Protein AF-A0A523IJR9-F1 (afdb_monomer)

Mean predicted aligned error: 2.82 Å

Structure (mmCIF, N/CA/C/O backbone):
data_AF-A0A523IJR9-F1
#
_entry.id   AF-A0A523IJR9-F1
#
loop_
_atom_site.group_PDB
_atom_site.id
_atom_site.type_symbol
_atom_site.label_atom_id
_atom_site.label_alt_id
_atom_site.label_comp_id
_atom_site.label_asym_id
_atom_site.label_entity_id
_atom_site.label_seq_id
_atom_site.pdbx_PDB_ins_code
_atom_site.Cartn_x
_atom_site.Cartn_y
_atom_site.Cartn_z
_atom_site.occupancy
_atom_site.B_iso_or_equiv
_atom_site.auth_seq_id
_atom_site.auth_comp_id
_atom_site.auth_asym_id
_atom_site.auth_atom_id
_atom_site.pdbx_PDB_model_num
ATOM 1 N N . MET A 1 1 ? -10.000 1.471 16.564 1.00 93.00 1 MET A N 1
ATOM 2 C CA . MET A 1 1 ? -10.747 0.956 15.399 1.00 93.00 1 MET A CA 1
ATOM 3 C C . MET A 1 1 ? -10.064 1.508 14.165 1.00 93.00 1 MET A C 1
ATOM 5 O O . MET A 1 1 ? -9.753 2.693 14.190 1.00 93.00 1 MET A O 1
ATOM 9 N N . LEU A 1 2 ? 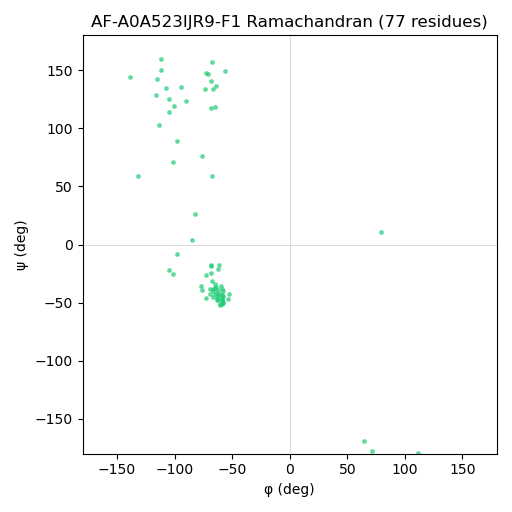-9.793 0.670 13.166 1.00 96.56 2 LEU A N 1
ATOM 10 C CA . LEU A 1 2 ? -9.131 1.063 11.921 1.00 96.56 2 LEU A CA 1
ATOM 11 C C . LEU A 1 2 ? -10.105 0.863 10.759 1.00 96.56 2 LEU A C 1
ATOM 13 O O . LEU A 1 2 ? -10.672 -0.221 10.622 1.00 96.56 2 LEU A O 1
ATOM 17 N N . HIS A 1 3 ? -10.279 1.892 9.937 1.00 96.88 3 HIS A N 1
ATOM 18 C CA . HIS A 1 3 ? -11.062 1.848 8.706 1.00 96.88 3 HIS A CA 1
ATOM 19 C C . HIS A 1 3 ? -10.102 1.815 7.520 1.00 96.88 3 HIS A C 1
ATOM 21 O O . HIS A 1 3 ? -9.379 2.780 7.280 1.00 96.88 3 HIS A O 1
ATOM 27 N N . ILE A 1 4 ? -10.082 0.709 6.777 1.00 96.88 4 ILE A N 1
ATOM 28 C CA . ILE A 1 4 ? -9.271 0.575 5.561 1.00 96.88 4 ILE A CA 1
ATOM 29 C C . ILE A 1 4 ? -10.111 1.031 4.371 1.00 96.88 4 ILE A C 1
ATOM 31 O O . ILE A 1 4 ? -11.210 0.522 4.148 1.00 96.88 4 ILE A O 1
ATOM 35 N N . LEU A 1 5 ? -9.600 2.003 3.622 1.00 96.88 5 LEU A N 1
ATOM 36 C CA . LEU A 1 5 ? -10.345 2.702 2.580 1.00 96.88 5 LEU A CA 1
ATOM 37 C C . LEU A 1 5 ? -9.800 2.380 1.191 1.00 96.88 5 LEU A C 1
ATOM 39 O O . LEU A 1 5 ? -8.600 2.169 1.016 1.00 96.88 5 LEU A O 1
ATOM 43 N N . ASN A 1 6 ? -10.677 2.412 0.186 1.00 93.50 6 ASN A N 1
ATOM 44 C CA . ASN A 1 6 ? -10.296 2.248 -1.215 1.00 93.50 6 ASN A CA 1
ATOM 45 C C . ASN A 1 6 ? -9.643 3.536 -1.754 1.00 93.50 6 ASN A C 1
ATOM 47 O O . ASN A 1 6 ? -10.283 4.337 -2.441 1.00 93.50 6 ASN A O 1
ATOM 51 N N . GLY A 1 7 ? -8.385 3.752 -1.368 1.00 93.44 7 GLY A N 1
ATOM 52 C CA . GLY A 1 7 ? -7.560 4.881 -1.789 1.00 93.44 7 GLY A CA 1
ATOM 53 C C . GLY A 1 7 ? -8.056 6.257 -1.328 1.00 93.44 7 GLY A C 1
ATOM 54 O O . GLY A 1 7 ? -8.960 6.395 -0.499 1.00 93.44 7 GLY A O 1
ATOM 55 N N . ASP A 1 8 ? -7.436 7.297 -1.890 1.00 93.19 8 ASP A N 1
ATOM 56 C CA . ASP A 1 8 ? -7.641 8.691 -1.471 1.00 93.19 8 ASP A CA 1
ATOM 57 C C . ASP A 1 8 ? -9.043 9.215 -1.791 1.00 93.19 8 ASP A C 1
ATOM 59 O O . ASP A 1 8 ? -9.590 10.004 -1.029 1.00 93.19 8 ASP A O 1
ATOM 63 N N . ALA A 1 9 ? -9.669 8.741 -2.872 1.00 93.62 9 ALA A N 1
ATOM 64 C CA . ALA A 1 9 ? -11.010 9.185 -3.254 1.00 93.62 9 ALA A CA 1
ATOM 65 C C . ALA A 1 9 ? -12.039 8.939 -2.136 1.00 93.62 9 ALA A C 1
ATOM 67 O O . ALA A 1 9 ? -12.877 9.793 -1.860 1.00 93.62 9 ALA A O 1
ATOM 68 N N . THR A 1 10 ? -11.938 7.792 -1.459 1.00 96.06 10 THR A N 1
ATOM 69 C CA . THR A 1 10 ? -12.799 7.468 -0.313 1.00 96.06 10 THR A CA 1
ATOM 70 C C . THR A 1 10 ? -12.360 8.232 0.939 1.00 96.06 10 THR A C 1
ATOM 72 O O . THR A 1 10 ? -13.197 8.712 1.702 1.00 96.06 10 THR A O 1
ATOM 75 N N . ALA A 1 11 ? -11.047 8.360 1.148 1.00 95.75 11 ALA A N 1
ATOM 76 C CA . ALA A 1 11 ? -10.486 9.037 2.312 1.00 95.75 11 ALA A CA 1
ATOM 77 C C . ALA A 1 11 ? -10.863 10.515 2.382 1.00 95.75 11 ALA A C 1
ATOM 79 O O . ALA A 1 11 ? -11.281 10.970 3.441 1.00 95.75 11 ALA A O 1
ATOM 80 N N . ASN A 1 12 ? -10.789 11.229 1.260 1.00 95.69 12 ASN A N 1
ATOM 81 C CA . ASN A 1 12 ? -11.088 12.658 1.198 1.00 95.69 12 ASN A CA 1
ATOM 82 C C . ASN A 1 12 ? -12.527 12.961 1.639 1.00 95.69 12 ASN A C 1
ATOM 84 O O . ASN A 1 12 ? -12.757 13.951 2.316 1.00 95.69 12 ASN A O 1
ATOM 88 N N . ILE A 1 13 ? -13.482 12.081 1.317 1.00 96.06 13 ILE A N 1
ATOM 89 C CA . ILE A 1 13 ? -14.881 12.232 1.739 1.00 96.06 13 ILE A CA 1
ATOM 90 C C . ILE A 1 13 ? -15.029 11.931 3.235 1.00 96.06 13 ILE A C 1
ATOM 92 O O . ILE A 1 13 ? -15.691 12.665 3.962 1.00 96.06 13 ILE A O 1
ATOM 96 N N . LEU A 1 14 ? -14.428 10.839 3.716 1.00 95.94 14 LEU A N 1
ATOM 97 C CA . LEU A 1 14 ? -14.600 10.411 5.109 1.00 95.94 14 LEU A CA 1
ATOM 98 C C . LEU A 1 14 ? -13.871 11.306 6.114 1.00 95.94 14 LEU A C 1
ATOM 100 O O . LEU A 1 14 ? -14.324 11.414 7.253 1.00 95.94 14 LEU A O 1
ATOM 104 N N . GLN A 1 15 ? -12.793 11.974 5.700 1.00 95.31 15 GLN A N 1
ATOM 105 C CA . GLN A 1 15 ? -12.092 12.973 6.512 1.00 95.31 15 GLN A CA 1
ATOM 106 C C . GLN A 1 15 ? -12.967 14.186 6.865 1.00 95.31 15 GLN A C 1
ATOM 108 O O . GLN A 1 15 ? -12.683 14.864 7.848 1.00 95.31 15 GLN A O 1
ATOM 113 N N . GLU A 1 16 ? -14.039 14.447 6.112 1.00 96.75 16 GLU A N 1
ATOM 114 C CA . GLU A 1 16 ? -14.994 15.534 6.379 1.00 96.75 16 GLU A CA 1
ATOM 115 C C . GLU A 1 16 ? -16.098 15.138 7.380 1.00 96.75 16 GLU A C 1
ATOM 117 O O . GLU A 1 16 ? -17.018 15.914 7.638 1.00 96.75 16 GLU A O 1
ATOM 122 N N . THR A 1 17 ? -16.038 13.926 7.939 1.00 96.00 17 THR A N 1
ATOM 123 C CA . THR A 1 17 ? -17.053 13.386 8.855 1.00 96.00 17 THR A CA 1
ATOM 124 C C . THR A 1 17 ? -16.520 13.234 10.279 1.00 96.00 17 THR A C 1
ATOM 126 O O . THR A 1 17 ? -15.322 13.072 10.489 1.00 96.00 17 THR A O 1
ATOM 129 N N . ASP A 1 18 ? -17.422 13.166 11.262 1.00 96.19 18 ASP A N 1
ATOM 130 C CA . ASP A 1 18 ? -17.083 12.855 12.662 1.00 96.19 18 ASP A CA 1
ATOM 131 C C . ASP A 1 18 ? -16.949 11.337 12.924 1.00 96.19 18 ASP A C 1
ATOM 133 O O . ASP A 1 18 ? -17.207 10.858 14.033 1.00 96.19 18 ASP A O 1
ATOM 137 N N . LEU A 1 19 ? -16.606 10.540 11.902 1.00 95.38 19 LEU A N 1
ATOM 138 C CA . LEU A 1 19 ? -16.474 9.090 12.042 1.00 95.38 19 LEU A CA 1
ATOM 139 C C . LEU A 1 19 ? -15.305 8.763 12.993 1.00 95.38 19 LEU A C 1
ATOM 141 O O . LEU A 1 19 ? -14.156 9.072 12.679 1.00 95.38 19 LEU A O 1
ATOM 145 N N . PRO A 1 20 ? -15.549 8.103 14.142 1.00 95.56 20 PRO A N 1
ATOM 146 C CA . PRO A 1 20 ? -14.482 7.790 15.079 1.00 95.56 20 PRO A CA 1
ATOM 147 C C . PRO A 1 20 ? -13.578 6.670 14.550 1.00 95.56 20 PRO A C 1
ATOM 149 O O . PRO A 1 20 ? -14.038 5.704 13.936 1.00 95.56 20 PRO A O 1
ATOM 152 N N . GLY A 1 21 ? -12.295 6.743 14.898 1.00 94.69 21 GLY A N 1
ATOM 153 C CA . GLY A 1 21 ? -11.281 5.761 14.519 1.00 94.69 21 GLY A CA 1
ATOM 154 C C . GLY A 1 21 ? -10.262 6.327 13.538 1.00 94.69 21 GLY A C 1
ATOM 155 O O . GLY A 1 21 ? -10.309 7.498 13.178 1.00 94.69 21 GLY A O 1
ATOM 156 N N . GLU A 1 22 ? -9.315 5.488 13.141 1.00 95.31 22 GLU A N 1
ATOM 157 C CA . GLU A 1 22 ? -8.256 5.873 12.211 1.00 95.31 22 GLU A CA 1
ATOM 158 C C . GLU A 1 22 ? -8.654 5.505 10.780 1.00 95.31 22 GLU A C 1
ATOM 160 O O . GLU A 1 22 ? -9.178 4.415 10.542 1.00 95.31 22 GLU A O 1
ATOM 165 N N . LEU A 1 23 ? -8.433 6.421 9.838 1.00 96.25 23 LEU A N 1
ATOM 166 C CA . LEU A 1 23 ? -8.698 6.220 8.417 1.00 96.25 23 LEU A CA 1
ATOM 167 C C . LEU A 1 23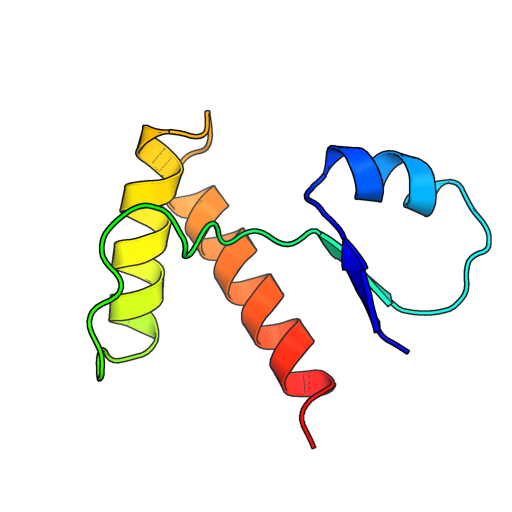 ? -7.382 5.896 7.710 1.00 96.25 23 LEU A C 1
ATOM 169 O O . LEU A 1 23 ? -6.479 6.729 7.682 1.00 96.25 23 LEU A O 1
ATOM 173 N N . LEU A 1 24 ? -7.290 4.715 7.103 1.00 97.00 24 LEU A N 1
ATOM 174 C CA . LEU A 1 24 ? -6.126 4.286 6.334 1.00 97.00 24 LEU A CA 1
ATOM 175 C C . LEU A 1 24 ? -6.501 4.145 4.853 1.00 97.00 24 LEU A C 1
ATOM 177 O O . LEU A 1 24 ? -7.125 3.149 4.473 1.00 97.00 24 LEU A O 1
ATOM 181 N N . PRO A 1 25 ? -6.123 5.106 3.993 1.00 96.25 25 PRO A N 1
ATOM 182 C CA . PRO A 1 25 ? -6.251 4.947 2.554 1.00 96.25 25 PRO A CA 1
ATOM 183 C C . PRO A 1 25 ? -5.268 3.876 2.083 1.00 96.25 25 PRO A C 1
ATOM 185 O O . PRO A 1 25 ? -4.054 4.034 2.221 1.00 96.25 25 PRO A O 1
ATOM 188 N N . TRP A 1 26 ? -5.794 2.786 1.532 1.00 96.56 26 TRP A N 1
ATOM 189 C CA . TRP A 1 26 ? -4.983 1.678 1.047 1.00 96.56 26 TRP A CA 1
ATOM 190 C C . TRP A 1 26 ? -4.147 2.103 -0.167 1.00 96.56 26 TRP A C 1
ATOM 192 O O . TRP A 1 26 ? -4.644 2.770 -1.078 1.00 96.56 26 TRP A O 1
ATOM 202 N N . ARG A 1 27 ? -2.861 1.751 -0.159 1.00 94.56 27 ARG A N 1
ATOM 203 C CA . ARG A 1 27 ? -1.850 2.173 -1.143 1.00 94.56 27 ARG A CA 1
ATOM 204 C C . ARG A 1 27 ? -1.474 1.081 -2.127 1.00 94.56 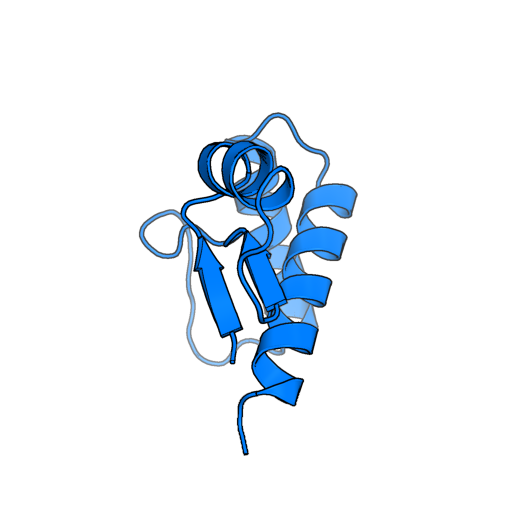27 ARG A C 1
ATOM 206 O O . ARG A 1 27 ? -0.968 1.385 -3.198 1.00 94.56 27 ARG A O 1
ATOM 213 N N . GLU A 1 28 ? -1.708 -0.171 -1.763 1.00 93.25 28 GLU A N 1
ATOM 214 C CA . GLU A 1 28 ? -1.120 -1.313 -2.449 1.00 93.25 28 GLU A CA 1
ATOM 215 C C . GLU A 1 28 ? -2.147 -2.026 -3.348 1.00 93.25 28 GLU A C 1
ATOM 217 O O . GLU A 1 28 ? -3.211 -2.448 -2.902 1.00 93.25 28 GLU A O 1
ATOM 222 N N . ALA A 1 29 ? -1.831 -2.195 -4.627 1.00 92.56 29 ALA A N 1
ATOM 223 C CA . ALA A 1 29 ? -2.628 -2.955 -5.583 1.00 92.56 29 ALA A CA 1
ATOM 224 C C . ALA A 1 29 ? -2.024 -4.355 -5.830 1.00 92.56 29 ALA A C 1
ATOM 226 O O . ALA A 1 29 ? -1.523 -4.630 -6.916 1.00 92.56 29 ALA A O 1
ATOM 227 N N . LEU A 1 30 ? -2.106 -5.274 -4.853 1.00 91.56 30 LEU A N 1
ATOM 228 C CA . LEU A 1 30 ? -1.433 -6.595 -4.918 1.00 91.56 30 LEU A CA 1
ATOM 229 C C . LEU A 1 30 ? -1.885 -7.492 -6.077 1.00 91.56 30 LEU A C 1
ATOM 231 O O . LEU A 1 30 ? -1.209 -8.464 -6.408 1.00 91.56 30 LEU A O 1
ATOM 235 N N . ILE A 1 31 ? -3.040 -7.189 -6.672 1.00 92.38 31 ILE A N 1
ATOM 236 C CA . ILE A 1 31 ? -3.528 -7.858 -7.881 1.00 92.38 31 ILE A CA 1
ATOM 237 C C . ILE A 1 31 ? -2.666 -7.533 -9.115 1.00 92.38 31 ILE A C 1
ATOM 239 O O . ILE A 1 31 ? -2.721 -8.262 -10.103 1.00 92.38 31 ILE A O 1
ATOM 243 N N . ALA A 1 32 ? -1.879 -6.456 -9.058 1.00 93.00 32 ALA A N 1
ATOM 244 C CA . ALA A 1 32 ? -1.026 -5.961 -10.126 1.00 93.00 32 ALA A CA 1
ATOM 245 C C . ALA A 1 32 ? 0.465 -6.044 -9.755 1.00 93.00 32 ALA A C 1
ATOM 247 O O . ALA A 1 32 ? 0.886 -5.810 -8.616 1.00 93.00 32 ALA A O 1
ATOM 248 N N . GLY A 1 33 ? 1.277 -6.375 -10.758 1.00 93.44 33 GLY A N 1
ATOM 249 C CA . GLY A 1 33 ? 2.730 -6.417 -10.646 1.00 93.44 33 GLY A CA 1
ATOM 250 C C . GLY A 1 33 ? 3.285 -7.580 -9.814 1.00 93.44 33 GLY A C 1
ATOM 251 O O . GLY A 1 33 ? 2.553 -8.449 -9.339 1.00 93.44 33 GLY A O 1
ATOM 252 N N . PRO A 1 34 ? 4.615 -7.625 -9.645 1.00 94.94 34 PRO A N 1
ATOM 253 C CA . PRO A 1 34 ? 5.292 -8.732 -8.982 1.00 94.94 34 PRO A CA 1
ATOM 254 C C . PRO A 1 34 ? 5.085 -8.711 -7.461 1.00 94.94 34 PRO A C 1
ATOM 256 O O . PRO A 1 34 ? 5.270 -7.682 -6.810 1.00 94.94 34 PRO A O 1
ATOM 259 N N . THR A 1 35 ? 4.761 -9.874 -6.894 1.00 95.38 35 THR A N 1
ATOM 260 C CA . THR A 1 35 ? 4.603 -10.098 -5.446 1.00 95.38 35 THR A CA 1
ATOM 261 C C . THR A 1 35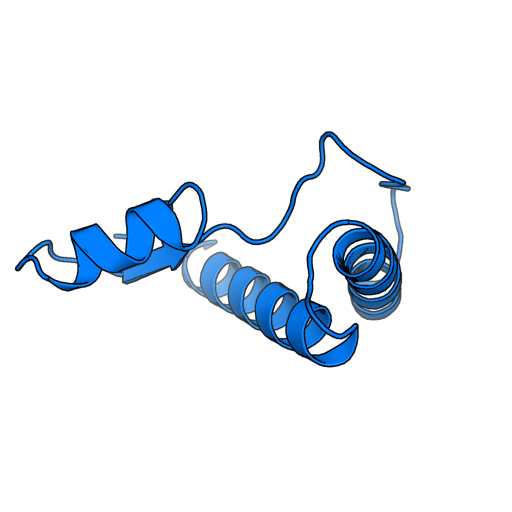 ? 5.374 -11.352 -4.983 1.00 95.38 35 THR A C 1
ATOM 263 O O . THR A 1 35 ? 4.787 -12.313 -4.483 1.00 95.38 35 THR A O 1
ATOM 266 N N . PRO A 1 36 ? 6.706 -11.407 -5.189 1.00 95.12 36 PRO A N 1
ATOM 267 C CA . PRO A 1 36 ? 7.507 -12.574 -4.830 1.00 95.12 36 PRO A CA 1
ATOM 268 C C . PRO A 1 36 ? 7.507 -12.807 -3.314 1.00 95.12 36 PRO A C 1
ATOM 270 O O . PRO A 1 36 ? 7.664 -11.882 -2.517 1.00 95.12 36 PRO A O 1
ATOM 273 N N . ASN A 1 37 ? 7.358 -14.069 -2.918 1.00 95.00 37 ASN A N 1
ATOM 274 C CA . ASN A 1 37 ? 7.393 -14.463 -1.516 1.00 95.00 37 ASN A CA 1
ATOM 275 C C . ASN A 1 37 ? 8.815 -14.357 -0.934 1.00 95.00 37 ASN A C 1
ATOM 277 O O . ASN A 1 37 ? 9.792 -14.662 -1.616 1.00 95.00 37 ASN A O 1
ATOM 281 N N . GLY A 1 38 ? 8.916 -14.012 0.352 1.00 95.38 38 GLY A N 1
ATOM 282 C CA . GLY A 1 38 ? 10.165 -14.078 1.118 1.00 95.38 38 GLY A CA 1
ATOM 283 C C . GLY A 1 38 ? 11.151 -12.928 0.900 1.00 95.38 38 GLY A C 1
ATOM 284 O O . GLY A 1 38 ? 12.284 -13.035 1.366 1.00 95.38 38 GLY A O 1
ATOM 285 N N . LEU A 1 39 ? 10.754 -11.840 0.229 1.00 96.75 39 LEU A N 1
ATOM 286 C CA . LEU A 1 39 ? 11.599 -10.647 0.149 1.00 96.75 39 LEU A CA 1
ATOM 287 C C . LEU A 1 39 ? 11.734 -9.953 1.517 1.00 96.75 39 LEU A C 1
ATOM 289 O O . LEU A 1 39 ? 10.740 -9.838 2.243 1.00 96.75 39 LEU A O 1
ATOM 293 N N . PRO A 1 40 ? 12.929 -9.434 1.861 1.00 97.56 40 PRO A N 1
ATOM 294 C CA . PRO A 1 40 ? 13.095 -8.503 2.973 1.00 97.56 40 PRO A CA 1
ATOM 295 C C . PRO A 1 40 ? 12.191 -7.274 2.819 1.00 97.56 40 PRO A C 1
ATOM 297 O O . PRO A 1 40 ? 11.924 -6.834 1.703 1.00 97.56 40 PRO A O 1
ATOM 300 N N . PHE A 1 41 ? 11.758 -6.687 3.938 1.00 95.81 41 PHE A N 1
ATOM 301 C CA . PHE A 1 41 ? 10.812 -5.563 3.945 1.00 95.81 41 PHE A CA 1
ATOM 302 C C . PHE A 1 41 ? 11.259 -4.389 3.060 1.00 95.81 41 PHE A C 1
ATOM 304 O O . PHE A 1 41 ? 10.478 -3.907 2.246 1.00 95.81 41 PHE A O 1
ATOM 311 N N . ASP A 1 42 ? 12.521 -3.971 3.154 1.00 97.50 42 ASP A N 1
ATOM 312 C CA . ASP A 1 42 ? 13.026 -2.841 2.366 1.00 97.50 42 AS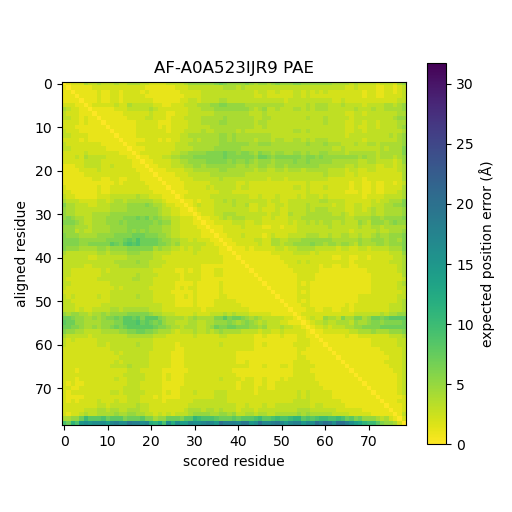P A CA 1
ATOM 313 C C . ASP A 1 42 ? 13.060 -3.157 0.863 1.00 97.50 42 ASP A C 1
ATOM 315 O O . ASP A 1 42 ? 12.722 -2.315 0.032 1.00 97.50 42 ASP A O 1
ATOM 319 N N . GLU A 1 43 ? 13.426 -4.387 0.493 1.00 98.00 43 GLU A N 1
ATOM 320 C CA . GLU A 1 43 ? 13.402 -4.845 -0.901 1.00 98.00 43 GLU A CA 1
ATOM 321 C C . GLU A 1 43 ? 11.971 -4.930 -1.435 1.00 98.00 43 GLU A C 1
ATOM 323 O O . GLU A 1 43 ? 11.711 -4.514 -2.56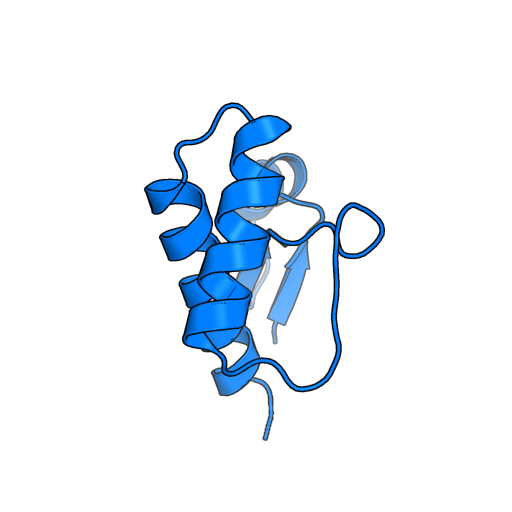4 1.00 98.00 43 GLU A O 1
ATOM 328 N N . TRP A 1 44 ? 11.037 -5.398 -0.606 1.00 97.31 44 TRP A N 1
ATOM 329 C CA . TRP A 1 44 ? 9.612 -5.419 -0.910 1.00 97.31 44 TRP A CA 1
ATOM 330 C C . TRP A 1 44 ? 9.064 -4.010 -1.156 1.00 97.31 44 TRP A C 1
ATOM 332 O O . TRP A 1 44 ? 8.475 -3.759 -2.206 1.00 97.31 44 TRP A O 1
ATOM 342 N N . ILE A 1 45 ? 9.310 -3.068 -0.240 1.00 97.75 45 ILE A N 1
ATOM 343 C CA . ILE A 1 45 ? 8.878 -1.671 -0.380 1.00 97.75 45 ILE A CA 1
ATOM 344 C C . ILE A 1 45 ? 9.465 -1.045 -1.647 1.00 97.75 45 ILE A C 1
ATOM 346 O O . ILE A 1 45 ? 8.742 -0.388 -2.392 1.00 97.75 45 ILE A O 1
ATOM 350 N N . ASN A 1 46 ? 10.749 -1.275 -1.934 1.00 97.88 46 ASN A N 1
ATOM 351 C CA . ASN A 1 46 ? 11.383 -0.773 -3.152 1.00 97.88 46 ASN A CA 1
ATOM 352 C C . ASN A 1 46 ? 10.743 -1.359 -4.421 1.00 97.88 46 ASN A C 1
ATOM 354 O O . ASN A 1 46 ? 10.422 -0.608 -5.340 1.00 97.88 46 ASN A O 1
ATOM 358 N N . LEU A 1 47 ? 10.540 -2.680 -4.471 1.00 97.75 47 LEU A N 1
ATOM 359 C CA . LEU A 1 47 ? 9.907 -3.367 -5.600 1.00 97.75 47 LEU A CA 1
ATOM 360 C C . LEU A 1 47 ? 8.504 -2.808 -5.862 1.00 97.75 47 LEU A C 1
ATOM 362 O O . LEU A 1 47 ? 8.174 -2.452 -6.994 1.00 97.75 47 LEU A O 1
ATOM 366 N N . ARG A 1 48 ? 7.689 -2.715 -4.808 1.00 97.38 48 ARG A N 1
ATOM 367 C CA . ARG A 1 48 ? 6.301 -2.264 -4.913 1.00 97.38 48 ARG A CA 1
ATOM 368 C C . ARG A 1 48 ? 6.201 -0.783 -5.249 1.00 97.38 48 ARG A C 1
ATOM 370 O O . ARG A 1 48 ? 5.428 -0.425 -6.129 1.00 97.38 48 ARG A O 1
ATOM 377 N N . ALA A 1 49 ? 7.017 0.071 -4.635 1.00 97.56 49 ALA A N 1
ATOM 378 C CA . ALA A 1 49 ? 7.015 1.498 -4.939 1.00 97.56 49 ALA A CA 1
ATOM 379 C C . ALA A 1 49 ? 7.408 1.798 -6.390 1.00 97.56 49 ALA A C 1
ATOM 381 O O . ALA A 1 49 ? 6.787 2.659 -7.008 1.00 97.56 49 ALA A O 1
ATOM 382 N N . ASN A 1 50 ? 8.392 1.071 -6.937 1.00 97.00 50 ASN A N 1
ATOM 383 C CA . ASN A 1 50 ? 8.757 1.192 -8.348 1.00 97.00 50 ASN A CA 1
ATOM 384 C C . ASN A 1 50 ? 7.576 0.823 -9.251 1.00 97.00 50 ASN A C 1
ATOM 386 O O . ASN A 1 50 ? 7.186 1.635 -10.080 1.00 97.00 50 ASN A O 1
ATOM 390 N N . HIS A 1 51 ? 6.951 -0.339 -9.032 1.00 97.00 51 HIS A N 1
ATOM 391 C CA . HIS A 1 51 ? 5.799 -0.761 -9.833 1.00 97.00 51 HIS A CA 1
ATOM 392 C C . HIS A 1 51 ? 4.634 0.240 -9.757 1.00 97.00 51 HIS A C 1
ATOM 394 O O . HIS A 1 51 ? 4.102 0.648 -10.782 1.00 97.00 51 HIS A O 1
ATOM 400 N N . LEU A 1 52 ? 4.268 0.696 -8.556 1.00 96.00 52 LEU A N 1
ATOM 401 C CA . LEU A 1 52 ? 3.175 1.658 -8.396 1.00 96.00 52 LEU A CA 1
ATOM 402 C C . LEU A 1 52 ? 3.497 3.017 -9.037 1.00 96.00 52 LEU A C 1
ATOM 404 O O . LEU A 1 52 ? 2.598 3.660 -9.560 1.00 96.00 52 LEU A O 1
ATOM 408 N 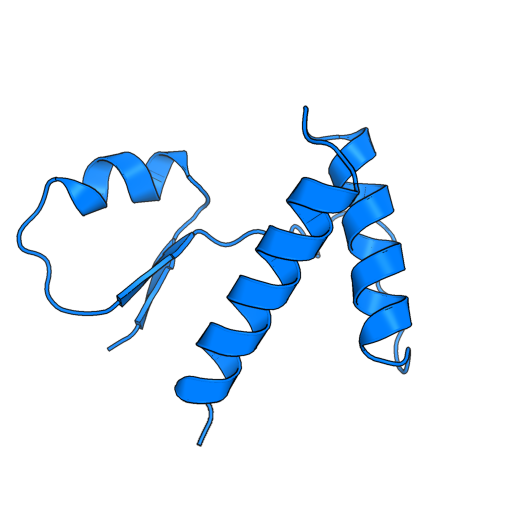N . SER A 1 53 ? 4.753 3.467 -9.034 1.00 96.69 53 SER A N 1
ATOM 409 C CA . SER A 1 53 ? 5.121 4.742 -9.675 1.00 96.69 53 SER A CA 1
ATOM 410 C C . SER A 1 53 ? 5.021 4.733 -11.206 1.00 96.69 53 SER A C 1
ATOM 412 O O . SER A 1 53 ? 5.003 5.795 -11.821 1.00 96.69 53 SER A O 1
ATOM 414 N N . GLU A 1 54 ? 4.974 3.553 -11.834 1.00 94.69 54 GLU A N 1
ATOM 415 C CA . GLU A 1 54 ? 4.815 3.427 -13.289 1.00 94.69 54 GLU A CA 1
ATOM 416 C C . GLU A 1 54 ? 3.361 3.665 -13.722 1.00 94.69 54 GLU A C 1
ATOM 418 O O . GLU A 1 54 ? 3.122 4.266 -14.769 1.00 94.69 54 GLU A O 1
ATOM 423 N N . ASP A 1 55 ? 2.402 3.223 -12.901 1.00 88.06 55 ASP A N 1
ATOM 424 C CA . ASP A 1 55 ? 0.967 3.249 -13.215 1.00 88.06 55 ASP A CA 1
ATOM 425 C C . ASP A 1 55 ? 0.215 4.405 -12.538 1.00 88.06 55 ASP A C 1
ATOM 427 O O . ASP A 1 55 ? -0.833 4.847 -13.017 1.00 88.06 55 ASP A O 1
ATOM 431 N N . TYR A 1 56 ? 0.732 4.903 -11.416 1.00 84.62 56 TYR A N 1
ATOM 432 C CA . TYR A 1 56 ? 0.174 6.033 -10.683 1.00 84.62 56 TYR A CA 1
ATOM 433 C C . TYR A 1 56 ? 1.081 7.246 -10.884 1.00 84.62 56 TYR A C 1
ATOM 435 O O . TYR A 1 56 ? 2.292 7.124 -10.758 1.00 84.62 56 TYR A O 1
ATOM 443 N N . GLU A 1 57 ? 0.507 8.424 -11.159 1.00 90.31 57 GLU A N 1
ATOM 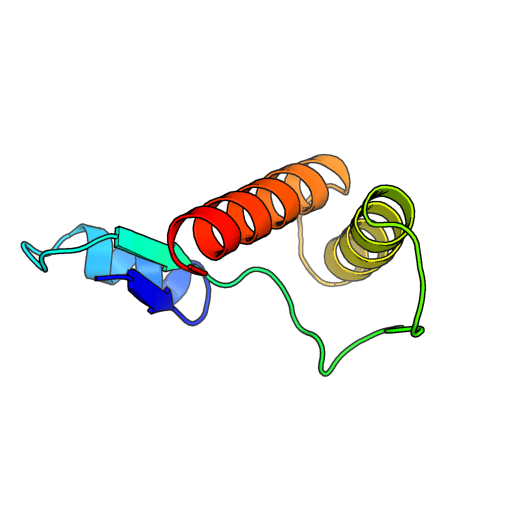444 C CA . GLU A 1 57 ? 1.216 9.707 -11.341 1.00 90.31 57 GLU A CA 1
ATOM 445 C C . GLU A 1 57 ? 1.868 10.208 -10.029 1.00 90.31 57 GLU A C 1
ATOM 447 O O . GLU A 1 57 ? 1.538 11.267 -9.498 1.00 90.31 57 GLU A O 1
ATOM 452 N N . LYS A 1 58 ? 2.766 9.402 -9.462 1.00 93.44 58 LYS A N 1
ATOM 453 C CA . LYS A 1 58 ? 3.469 9.596 -8.196 1.00 93.44 58 LYS A CA 1
ATOM 454 C C . LYS A 1 58 ? 4.922 9.184 -8.377 1.00 93.44 58 LYS A C 1
ATOM 456 O O . LYS A 1 58 ? 5.235 8.218 -9.066 1.00 93.44 58 LYS A O 1
ATOM 461 N N . SER A 1 59 ? 5.822 9.898 -7.722 1.00 97.50 59 SER A N 1
ATOM 462 C CA . SER A 1 59 ? 7.226 9.509 -7.673 1.00 97.50 59 SER A CA 1
ATOM 463 C C . SER A 1 59 ? 7.424 8.223 -6.865 1.00 97.50 59 SER A C 1
ATOM 465 O O . SER A 1 59 ? 6.646 7.887 -5.967 1.00 97.50 59 SER A O 1
ATOM 467 N N . VAL A 1 60 ? 8.526 7.524 -7.142 1.00 97.81 60 VAL A N 1
ATOM 468 C CA . VAL A 1 60 ? 8.951 6.347 -6.370 1.00 97.81 60 VAL A CA 1
ATOM 469 C C . VAL A 1 60 ? 9.029 6.665 -4.872 1.00 97.81 60 VAL A C 1
ATOM 471 O O . VAL A 1 60 ? 8.577 5.868 -4.053 1.00 97.81 60 VAL A O 1
ATOM 474 N N . ASP A 1 61 ? 9.563 7.829 -4.501 1.00 98.06 61 ASP A N 1
ATOM 475 C CA . ASP A 1 61 ? 9.734 8.216 -3.097 1.00 98.06 61 ASP A CA 1
ATOM 476 C C . ASP A 1 61 ? 8.392 8.486 -2.398 1.00 98.06 61 ASP A C 1
ATOM 478 O O . ASP A 1 61 ? 8.199 8.060 -1.257 1.00 98.06 61 ASP A O 1
ATOM 482 N N . GLU A 1 62 ? 7.426 9.103 -3.087 1.00 97.38 62 GLU A N 1
ATOM 483 C CA . GLU A 1 62 ? 6.058 9.270 -2.572 1.00 97.38 62 GLU A CA 1
ATOM 484 C C . GLU A 1 62 ? 5.364 7.920 -2.358 1.00 97.38 62 GLU A C 1
ATOM 486 O O . GLU A 1 62 ? 4.699 7.711 -1.333 1.00 97.38 62 GLU A O 1
ATOM 491 N N . CYS A 1 63 ? 5.540 6.982 -3.293 1.00 97.19 63 CYS A N 1
ATOM 492 C CA . CYS A 1 63 ? 5.023 5.622 -3.168 1.00 97.19 63 CYS A CA 1
ATOM 493 C C . CYS A 1 63 ? 5.663 4.886 -1.983 1.00 97.19 63 CYS A C 1
ATOM 495 O O . CYS A 1 63 ? 4.939 4.302 -1.176 1.00 97.19 63 CYS A O 1
ATOM 497 N N . LYS A 1 64 ? 6.992 4.963 -1.813 1.00 98.12 64 LYS A N 1
ATOM 498 C CA . LYS A 1 64 ? 7.694 4.368 -0.661 1.00 98.12 64 LYS A CA 1
ATOM 499 C C . LYS A 1 64 ? 7.185 4.921 0.659 1.00 98.12 64 LYS A C 1
ATOM 501 O O . LYS A 1 64 ? 6.829 4.145 1.539 1.00 98.12 64 LYS A O 1
ATOM 506 N N . ALA A 1 65 ? 7.130 6.245 0.790 1.00 97.88 65 ALA 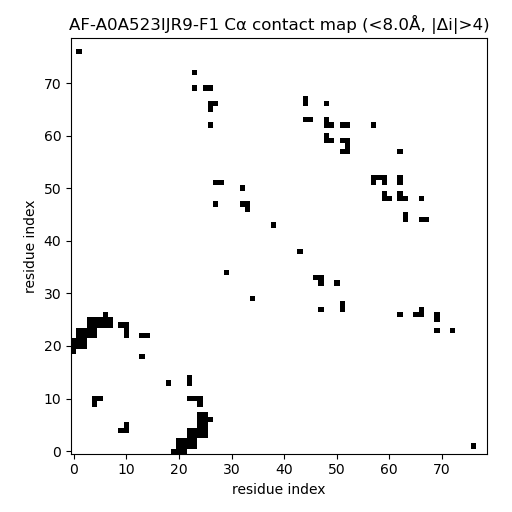A N 1
ATOM 507 C CA . ALA A 1 65 ? 6.669 6.894 2.012 1.00 97.88 65 ALA A CA 1
ATOM 508 C C . ALA A 1 65 ? 5.240 6.454 2.368 1.00 97.88 65 ALA A C 1
ATOM 510 O O . ALA A 1 65 ? 4.964 6.087 3.510 1.00 97.88 65 ALA A O 1
ATOM 511 N N . SER A 1 66 ? 4.354 6.409 1.370 1.00 96.06 66 SER A N 1
ATOM 512 C CA . SER A 1 66 ? 2.963 5.983 1.551 1.00 96.06 66 SER A CA 1
ATOM 513 C C . SER A 1 66 ? 2.845 4.509 1.960 1.00 96.06 66 SER A C 1
ATOM 515 O O . SER A 1 66 ? 2.057 4.189 2.851 1.00 96.06 66 SER A O 1
ATOM 517 N N . LEU A 1 67 ? 3.626 3.616 1.341 1.00 97.25 67 LEU A N 1
ATOM 518 C CA . LEU A 1 67 ? 3.658 2.190 1.679 1.00 97.25 67 LEU A CA 1
ATOM 519 C C . LEU A 1 67 ? 4.227 1.952 3.085 1.00 97.25 67 LEU A C 1
ATOM 521 O O . LEU A 1 67 ? 3.626 1.216 3.862 1.00 97.25 67 LEU A O 1
ATOM 525 N N . CYS A 1 68 ? 5.333 2.608 3.447 1.00 97.75 68 CYS A N 1
ATOM 526 C CA . CYS A 1 68 ? 5.905 2.514 4.793 1.00 97.75 68 CYS A CA 1
ATOM 527 C C . CYS A 1 68 ? 4.908 2.967 5.862 1.00 97.75 68 CYS A C 1
ATOM 529 O O . CYS A 1 68 ? 4.714 2.260 6.849 1.00 97.75 68 CYS A O 1
ATOM 531 N N . ASN A 1 69 ? 4.232 4.099 5.640 1.00 96.81 69 ASN A N 1
ATOM 532 C CA . ASN A 1 69 ? 3.205 4.590 6.554 1.00 96.81 69 ASN A CA 1
ATOM 533 C C . ASN A 1 69 ? 2.047 3.589 6.698 1.00 96.81 69 ASN A C 1
ATOM 535 O O . ASN A 1 69 ? 1.589 3.336 7.808 1.00 96.81 69 ASN A O 1
ATOM 539 N N . GLN A 1 70 ? 1.582 2.990 5.596 1.00 96.50 70 GLN A N 1
ATOM 540 C CA . GLN A 1 70 ? 0.548 1.954 5.654 1.00 96.50 70 GLN A CA 1
ATOM 541 C C . GLN A 1 70 ? 0.979 0.773 6.531 1.00 96.50 70 GLN A C 1
ATOM 543 O O . GLN A 1 70 ? 0.229 0.353 7.409 1.00 96.50 70 GLN A O 1
ATOM 548 N N . GLU A 1 71 ? 2.178 0.243 6.304 1.00 96.25 71 GLU A N 1
ATOM 549 C CA . GLU A 1 71 ? 2.698 -0.907 7.044 1.00 96.25 71 GLU A CA 1
ATOM 550 C C . GLU A 1 71 ? 2.901 -0.591 8.530 1.00 96.25 71 GLU A C 1
ATOM 552 O O . GLU A 1 71 ? 2.621 -1.429 9.388 1.00 96.25 71 GLU A O 1
ATOM 557 N N . GLU A 1 72 ? 3.340 0.623 8.856 1.00 95.94 72 GLU A N 1
ATOM 558 C CA . GLU A 1 72 ? 3.453 1.085 10.238 1.00 95.94 72 GLU A CA 1
ATOM 559 C C . GLU A 1 72 ? 2.084 1.133 10.929 1.00 95.94 72 GLU A C 1
ATOM 561 O O . GLU A 1 72 ? 1.928 0.551 12.005 1.00 95.94 72 GLU A O 1
ATOM 566 N N . VAL A 1 73 ? 1.068 1.724 10.288 1.00 96.00 73 VAL A N 1
ATOM 567 C CA . VAL A 1 73 ? -0.306 1.739 10.815 1.00 96.00 73 VAL A CA 1
ATOM 568 C C . VAL A 1 73 ? -0.822 0.312 11.003 1.00 96.00 73 VAL A C 1
ATOM 570 O O . VAL A 1 73 ? -1.302 -0.029 12.078 1.00 96.00 73 VAL A O 1
ATOM 573 N N . LEU A 1 74 ? -0.664 -0.579 10.021 1.00 95.69 74 LEU A N 1
ATOM 574 C CA . LEU A 1 74 ? -1.102 -1.973 10.170 1.00 95.69 74 LEU A CA 1
ATOM 575 C C . LEU A 1 74 ? -0.423 -2.681 11.352 1.00 95.69 74 LEU A C 1
ATOM 577 O O . LEU A 1 74 ? -1.082 -3.436 12.074 1.00 95.69 74 LEU A O 1
ATOM 581 N N . ARG A 1 75 ? 0.867 -2.417 11.600 1.00 95.25 75 ARG A N 1
ATOM 582 C CA . ARG A 1 75 ? 1.599 -2.980 12.747 1.00 95.25 75 ARG A CA 1
ATOM 583 C C . ARG A 1 75 ? 1.048 -2.508 14.088 1.00 95.25 75 ARG A C 1
ATOM 585 O O . ARG A 1 75 ? 1.009 -3.310 15.016 1.00 95.25 75 ARG A O 1
ATOM 592 N N . THR A 1 76 ? 0.593 -1.259 14.218 1.00 95.62 76 THR A N 1
ATOM 593 C CA . THR A 1 76 ? 0.035 -0.775 15.498 1.00 95.62 76 THR A CA 1
ATOM 594 C C . THR A 1 76 ? -1.301 -1.440 15.855 1.00 95.62 76 THR A C 1
ATOM 596 O O . THR A 1 76 ? -1.628 -1.567 17.040 1.00 95.62 76 THR A O 1
ATOM 599 N N . PHE A 1 77 ? -2.038 -1.929 14.851 1.00 94.31 77 PHE A N 1
ATOM 600 C CA . PHE A 1 77 ? -3.315 -2.635 15.010 1.00 94.31 77 PHE A CA 1
ATOM 601 C C . PHE A 1 77 ? -3.204 -4.168 14.981 1.00 94.31 77 PHE A C 1
ATOM 603 O O . PHE A 1 77 ? -4.183 -4.846 15.296 1.00 94.31 77 PHE A O 1
ATOM 610 N N . SER A 1 78 ? -2.034 -4.720 14.655 1.00 87.12 78 SER A N 1
ATOM 611 C CA . SER A 1 78 ? -1.772 -6.164 14.632 1.00 87.12 78 SER A CA 1
ATOM 612 C C . SER A 1 78 ? -1.086 -6.592 15.935 1.00 87.12 78 SER A C 1
ATOM 614 O O . SER A 1 78 ? 0.140 -6.561 16.032 1.00 87.12 78 SER A O 1
ATOM 616 N N . LYS A 1 79 ? -1.877 -6.943 16.955 1.00 69.38 79 LYS A N 1
ATOM 617 C CA . LYS A 1 79 ? -1.403 -7.529 18.223 1.00 69.38 79 LYS A CA 1
ATOM 618 C C . LYS A 1 79 ? -1.721 -9.012 18.305 1.00 69.38 79 LYS A C 1
ATOM 620 O O . LYS A 1 79 ? -2.843 -9.379 17.892 1.00 69.38 79 LYS A O 1
#

Secondary structure (DSSP, 8-state):
-EEEESHHHHHHHHTTS---SEEEE----TTSS---TT--HHHHHHHHHHHHHHHSSS-HHHHHHHHHHHHHHHHHH--

Solvent-accessible surface area (backbone atoms only — not comparable to full-atom values): 4873 Å² total; per-residue (Å²): 107,80,45,81,31,80,23,60,78,48,38,66,59,53,70,77,49,92,67,85,62,47,81,43,54,52,80,80,60,81,94,54,77,90,80,75,83,89,59,55,68,71,58,43,45,52,56,47,14,50,56,49,30,75,80,39,105,44,53,46,66,58,38,34,55,50,47,53,52,51,53,52,55,52,53,77,74,62,126

Radius of gyration: 13.47 Å; Cα contacts (8 Å, |Δi|>4): 73; chains: 1; bounding box: 30×30×32 Å

pLDDT: mean 95.12, std 3.79, range [69.38, 98.12]

Foldseek 3Di:
DEDEDQADVRVVVCVVDPDDDHYQDDLFDPVDDDDDPDDDPVVRLQRRLVRSVVVDVDDSVRSSVSVVVNVVVVVVVPD

Sequence (79 aa):
MLHILNGDATANILQETDLPGELLPWREALIAGPTPNGLPFDEWINLRANHLSEDYEKSVDECKASLCNQEEVLRTFSK